Protein AF-A0A3P7P125-F1 (afdb_monomer)

Solvent-accessible surface area (backbone atoms only — not comparable to full-atom values): 5104 Å² total; per-residue (Å²): 113,71,68,51,52,55,46,18,52,56,56,36,75,51,89,54,58,43,59,68,58,45,51,40,61,65,35,59,73,75,74,62,80,49,67,68,59,41,54,48,21,53,52,49,20,62,77,64,34,66,54,78,74,60,67,62,62,90,68,47,88,94,31,69,49,39,50,49,53,27,45,60,74,67,76,36,52,72,68,58,38,50,55,56,76,75,106

Mean predicted aligned error: 3.66 Å

Organism: Dibothriocephalus latus (NCBI:txid60516)

Radius of gyration: 12.24 Å; Cα contacts (8 Å, |Δi|>4): 94; chains: 1; bounding box: 33×21×34 Å

Sequence (87 aa):
MKQVDEHAVSVSQLQQKSFIQLIWQLIYARNITSEMERVRAIFLWLCTKDLSKMNFENVKPDSPEQILMDIRTKKTSYAQAFFTLCR

InterPro domains:
  IPR053041 Transglutaminase-like Superfamily Modulators [PTHR47020] (2-87)

Secondary structure (DSSP, 8-state):
-HHHHHHHHHHHTSPPSSHHHHHIIIIITTT---HHHHHHHHHHHHHHS-TTS---SSPPTT-HHHHHHTTTTTSS-HHHHHHHHT-

Structure (mmCIF, N/CA/C/O backbone):
data_AF-A0A3P7P125-F1
#
_entry.id   AF-A0A3P7P125-F1
#
loop_
_atom_site.group_PDB
_atom_site.id
_atom_site.type_symbol
_atom_site.label_atom_id
_atom_site.label_alt_id
_atom_site.label_comp_id
_atom_site.label_asym_id
_atom_site.label_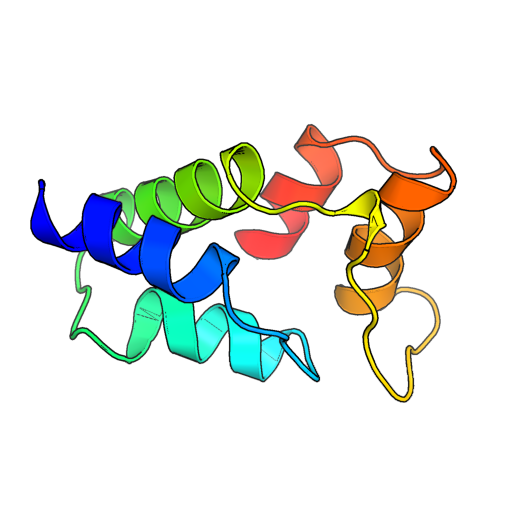entity_id
_atom_site.label_seq_id
_atom_site.pdbx_PDB_ins_code
_atom_site.Cartn_x
_atom_site.Cartn_y
_atom_site.Cartn_z
_atom_site.occupancy
_atom_site.B_iso_or_equiv
_atom_site.auth_seq_id
_atom_site.auth_comp_id
_atom_site.auth_asym_id
_atom_site.auth_atom_id
_atom_site.pdbx_PDB_model_num
ATOM 1 N N . MET A 1 1 ? -13.189 3.368 15.571 1.00 55.12 1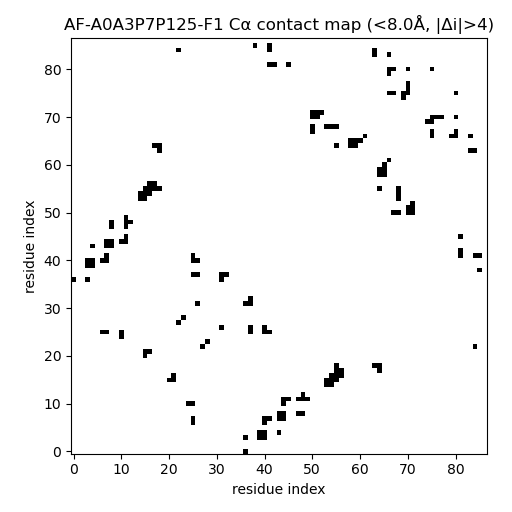 MET A N 1
ATOM 2 C CA . MET A 1 1 ? -11.706 3.292 15.605 1.00 55.12 1 MET A CA 1
ATOM 3 C C . MET A 1 1 ? -11.169 1.869 15.470 1.00 55.12 1 MET A C 1
ATOM 5 O O . MET A 1 1 ? -10.689 1.582 14.387 1.00 55.12 1 MET A O 1
ATOM 9 N N . LYS A 1 2 ? -11.288 0.959 16.458 1.00 73.62 2 LYS A N 1
ATOM 10 C CA . LYS A 1 2 ? -10.669 -0.392 16.366 1.00 73.62 2 LYS A CA 1
ATOM 11 C C . LYS A 1 2 ? -11.059 -1.200 15.118 1.00 73.62 2 LYS A C 1
ATOM 13 O O . LY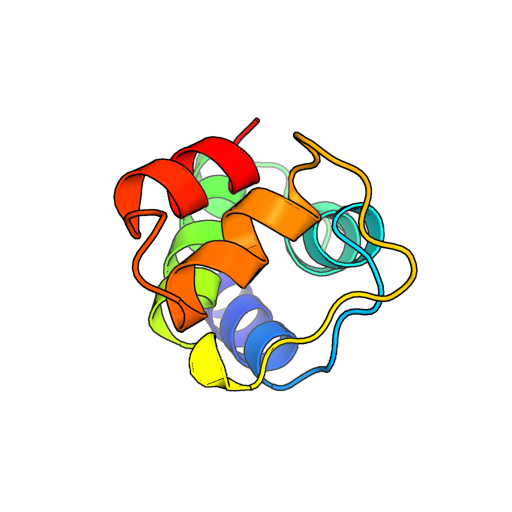S A 1 2 ? -10.195 -1.806 14.504 1.00 73.62 2 LYS A O 1
ATOM 18 N N . GLN A 1 3 ? -12.322 -1.132 14.688 1.00 83.81 3 GLN A N 1
ATOM 19 C CA . GLN A 1 3 ? -12.779 -1.890 13.514 1.00 83.81 3 GLN A CA 1
ATOM 20 C C . GLN A 1 3 ? -12.105 -1.476 12.198 1.00 83.81 3 GLN A C 1
ATOM 22 O O . GLN A 1 3 ? -11.865 -2.334 11.356 1.00 83.81 3 GLN A O 1
ATOM 27 N N . VAL A 1 4 ? -11.807 -0.186 12.011 1.00 87.25 4 VAL A N 1
ATOM 28 C CA . VAL A 1 4 ? -11.127 0.307 10.799 1.00 87.25 4 VAL A CA 1
ATOM 29 C C . VAL A 1 4 ? -9.678 -0.170 10.788 1.00 87.25 4 VAL A C 1
ATOM 31 O O . VAL A 1 4 ? -9.172 -0.596 9.753 1.00 87.25 4 VAL A O 1
ATOM 34 N N . ASP A 1 5 ? -9.040 -0.157 11.958 1.00 90.12 5 ASP A N 1
ATOM 35 C CA . ASP A 1 5 ? -7.651 -0.571 12.105 1.00 90.12 5 ASP A CA 1
ATOM 36 C C . ASP A 1 5 ? -7.487 -2.080 11.866 1.00 90.12 5 ASP A C 1
ATOM 38 O O . ASP A 1 5 ? -6.672 -2.505 11.049 1.00 90.12 5 ASP A O 1
ATOM 42 N N . GLU A 1 6 ? -8.316 -2.894 12.526 1.00 91.88 6 GLU A N 1
ATOM 43 C CA . GLU A 1 6 ? -8.362 -4.350 12.341 1.00 91.88 6 GLU A CA 1
ATOM 44 C C . GLU A 1 6 ? -8.653 -4.719 10.882 1.00 91.88 6 GLU A C 1
ATOM 46 O O . GLU A 1 6 ? -8.032 -5.625 10.323 1.00 91.88 6 GLU A O 1
ATOM 51 N N . HIS A 1 7 ? -9.561 -3.979 10.240 1.00 92.31 7 HIS A N 1
ATOM 52 C CA . HIS A 1 7 ? -9.880 -4.159 8.829 1.00 92.31 7 HIS A C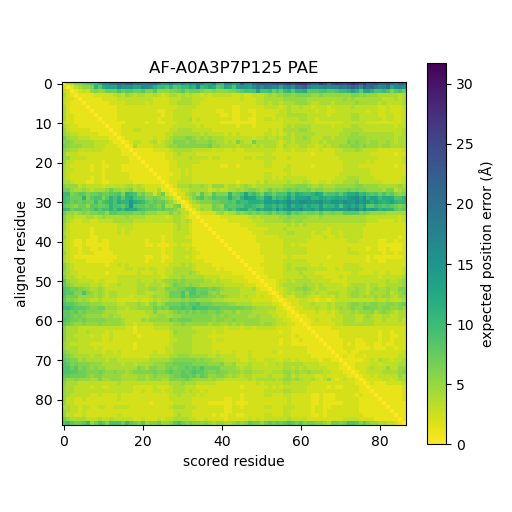A 1
ATOM 53 C C . HIS A 1 7 ? -8.675 -3.877 7.928 1.00 92.31 7 HIS A C 1
ATOM 55 O O . HIS A 1 7 ? -8.313 -4.730 7.119 1.00 92.31 7 HIS A O 1
ATOM 61 N N . ALA A 1 8 ? -8.000 -2.738 8.094 1.00 93.50 8 ALA A N 1
ATOM 62 C CA . ALA A 1 8 ? -6.824 -2.396 7.294 1.00 93.50 8 ALA A CA 1
ATOM 63 C C . ALA A 1 8 ? -5.690 -3.426 7.448 1.00 93.50 8 ALA A C 1
ATOM 65 O O . ALA A 1 8 ? -5.073 -3.815 6.453 1.00 93.50 8 ALA A O 1
ATOM 66 N N . VAL A 1 9 ? -5.470 -3.928 8.670 1.00 94.38 9 VAL A N 1
ATOM 67 C CA . VAL A 1 9 ? -4.518 -5.019 8.934 1.00 94.38 9 VAL A CA 1
ATOM 68 C C . VAL A 1 9 ? -4.954 -6.312 8.245 1.00 94.38 9 VAL A C 1
ATOM 70 O O . VAL A 1 9 ? -4.129 -6.991 7.642 1.00 94.38 9 VAL A O 1
ATOM 73 N N . SER A 1 10 ? -6.243 -6.654 8.270 1.00 94.25 10 SER A N 1
ATOM 74 C CA . SER A 1 10 ? -6.733 -7.854 7.580 1.00 94.25 10 SER A CA 1
ATOM 75 C C . SER A 1 10 ? -6.521 -7.773 6.063 1.00 94.25 10 SER A C 1
ATOM 77 O O . SER A 1 10 ? -6.043 -8.727 5.453 1.00 94.25 10 SER A O 1
ATOM 79 N N . VAL A 1 11 ? -6.776 -6.606 5.458 1.00 93.94 11 VAL A N 1
ATOM 80 C CA . VAL A 1 11 ? -6.559 -6.372 4.025 1.00 93.94 11 VAL A CA 1
ATOM 81 C C . VAL A 1 11 ? -5.067 -6.428 3.683 1.00 93.94 11 VAL A C 1
ATOM 83 O O . VAL A 1 11 ? -4.711 -6.916 2.611 1.00 93.94 11 VAL A O 1
ATOM 86 N N . SER A 1 12 ? -4.165 -5.999 4.573 1.00 94.31 12 SER A N 1
ATOM 87 C CA . SER A 1 12 ? -2.722 -6.040 4.291 1.00 94.31 12 SER A CA 1
ATOM 88 C C . SER A 1 12 ? -2.170 -7.465 4.158 1.00 94.31 12 SER A C 1
ATOM 90 O O . SER A 1 12 ? -1.227 -7.682 3.391 1.00 94.31 12 SER A O 1
ATOM 92 N N . GLN A 1 13 ? -2.820 -8.453 4.780 1.00 93.44 13 GLN A N 1
ATOM 93 C CA . GLN A 1 13 ? -2.477 -9.874 4.633 1.00 93.44 13 GLN A CA 1
ATOM 94 C C . GLN A 1 13 ? -2.939 -10.488 3.302 1.00 93.44 13 GLN A C 1
ATOM 96 O O . GLN A 1 13 ? -2.438 -11.536 2.900 1.00 93.44 13 GLN A O 1
ATOM 101 N N . LEU A 1 14 ? -3.876 -9.853 2.593 1.00 91.88 14 LEU A N 1
ATOM 102 C CA . LEU A 1 14 ? -4.394 -10.359 1.320 1.00 91.88 14 LEU A CA 1
ATOM 103 C C . LEU A 1 14 ? -3.472 -9.989 0.156 1.00 91.88 14 LEU A C 1
ATOM 105 O O . LEU A 1 14 ? -2.825 -8.944 0.176 1.00 91.88 14 LEU A O 1
ATOM 109 N N . GLN A 1 15 ? -3.457 -10.805 -0.899 1.00 89.25 15 GLN A N 1
ATOM 110 C CA . GLN A 1 15 ? -2.873 -10.416 -2.183 1.00 89.25 15 GLN A CA 1
ATOM 111 C C . GLN A 1 15 ? -3.900 -9.606 -2.982 1.00 89.25 15 GLN A C 1
ATOM 113 O O . GLN A 1 15 ? -5.010 -10.076 -3.235 1.00 89.25 15 GLN A O 1
ATOM 118 N N . GLN A 1 16 ? -3.526 -8.400 -3.403 1.00 89.88 16 GLN A N 1
ATOM 119 C CA . GLN A 1 16 ? -4.342 -7.555 -4.274 1.00 89.88 16 GLN A CA 1
ATOM 120 C C . GLN A 1 16 ? -3.889 -7.698 -5.726 1.00 89.88 16 GL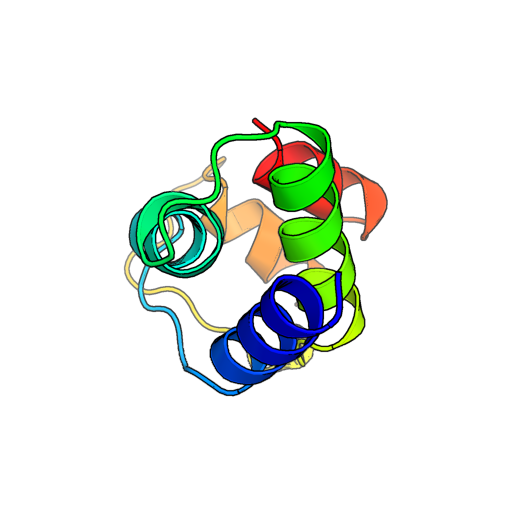N A C 1
ATOM 122 O O . GLN A 1 16 ? -2.693 -7.654 -6.001 1.00 89.88 16 GLN A O 1
ATOM 127 N N . LYS A 1 17 ? -4.845 -7.853 -6.649 1.00 89.38 17 LYS A N 1
ATOM 128 C CA . LYS A 1 17 ? -4.567 -8.023 -8.084 1.00 89.38 17 LYS A CA 1
ATOM 129 C C . LYS A 1 17 ? -4.514 -6.701 -8.845 1.00 89.38 17 LYS A C 1
ATOM 131 O O . LYS A 1 17 ? -3.811 -6.611 -9.845 1.00 89.38 17 LYS A O 1
ATOM 136 N N . SER A 1 18 ? -5.226 -5.681 -8.362 1.00 92.44 18 SER A N 1
ATOM 137 C CA . SER A 1 18 ? -5.255 -4.335 -8.946 1.00 92.44 18 SER A CA 1
ATOM 138 C C . SER A 1 18 ? -5.409 -3.248 -7.882 1.00 92.44 18 SER A C 1
ATOM 140 O O . SER A 1 18 ? -5.852 -3.516 -6.759 1.00 92.44 18 SER A O 1
ATOM 142 N N . PHE A 1 19 ? -5.087 -2.005 -8.245 1.00 92.62 19 PHE A N 1
ATOM 143 C CA . PHE A 1 19 ? -5.266 -0.844 -7.376 1.00 92.62 19 PHE A CA 1
ATOM 144 C C . PHE A 1 19 ? -6.742 -0.611 -7.035 1.00 92.62 19 PHE A C 1
ATOM 146 O O . PHE A 1 19 ? -7.088 -0.374 -5.882 1.00 92.62 19 PHE A O 1
ATOM 153 N N . ILE A 1 20 ? -7.638 -0.764 -8.014 1.00 91.88 20 ILE A N 1
ATOM 154 C CA . ILE A 1 20 ? -9.086 -0.604 -7.802 1.00 91.88 20 ILE A CA 1
ATOM 155 C C . ILE A 1 20 ? -9.594 -1.602 -6.757 1.00 91.88 20 ILE A C 1
ATOM 157 O O . ILE A 1 20 ? -10.352 -1.230 -5.861 1.00 91.88 20 ILE A O 1
ATOM 161 N N . GLN A 1 21 ? -9.151 -2.861 -6.838 1.00 92.88 21 GLN A N 1
ATOM 162 C CA . GLN A 1 21 ? -9.520 -3.878 -5.855 1.00 92.88 21 GLN A CA 1
ATOM 163 C C . GLN A 1 21 ? -9.027 -3.498 -4.455 1.00 92.88 21 GLN A C 1
ATOM 165 O O . GLN A 1 21 ? -9.777 -3.634 -3.489 1.00 92.88 21 GLN A O 1
ATOM 170 N N . LEU A 1 22 ? -7.788 -3.010 -4.347 1.00 94.06 22 LEU A N 1
ATOM 171 C CA . LEU A 1 22 ? -7.212 -2.554 -3.086 1.00 94.06 22 LEU A CA 1
ATOM 172 C C . LEU A 1 22 ? -8.046 -1.426 -2.459 1.00 94.06 22 LEU A C 1
ATOM 174 O O . LEU A 1 22 ? -8.443 -1.532 -1.299 1.00 94.06 22 LEU A O 1
ATOM 178 N N . ILE A 1 23 ? -8.351 -0.375 -3.223 1.00 93.19 23 ILE A N 1
ATOM 179 C CA . ILE A 1 23 ? -9.136 0.766 -2.734 1.00 93.19 23 ILE A CA 1
ATOM 180 C C . ILE A 1 23 ? -10.547 0.331 -2.332 1.00 93.19 23 ILE A C 1
ATOM 182 O O . ILE A 1 23 ? -11.037 0.712 -1.267 1.00 93.19 23 ILE A O 1
ATOM 186 N N . TRP A 1 24 ? -11.186 -0.526 -3.132 1.00 91.94 24 TRP A N 1
ATOM 187 C CA . TRP A 1 24 ? -12.497 -1.079 -2.804 1.00 91.94 24 TRP A CA 1
ATOM 188 C C . TRP A 1 24 ? -12.488 -1.846 -1.477 1.00 91.94 24 TRP A C 1
ATOM 190 O O . TRP A 1 24 ? -13.338 -1.604 -0.615 1.00 91.94 24 TRP A O 1
ATOM 200 N N . GLN A 1 25 ? -11.490 -2.713 -1.279 1.00 92.38 25 GLN A N 1
ATOM 201 C CA . GLN A 1 25 ? -11.319 -3.467 -0.040 1.00 92.38 25 GLN A CA 1
ATOM 202 C C . GLN A 1 25 ? -11.075 -2.549 1.154 1.00 92.38 25 GLN A C 1
ATOM 204 O O . GLN A 1 25 ? -11.670 -2.775 2.202 1.00 92.38 25 GLN A O 1
ATOM 209 N N . LEU A 1 26 ? -10.239 -1.519 1.016 1.00 90.31 26 LEU A N 1
ATOM 210 C CA . LEU A 1 26 ? -9.896 -0.629 2.126 1.00 90.31 26 LEU A CA 1
ATOM 211 C C . LEU A 1 26 ? -11.045 0.293 2.537 1.00 90.31 26 LEU A C 1
ATOM 213 O O . LEU A 1 26 ? -11.273 0.467 3.730 1.00 90.31 26 LEU A O 1
ATOM 217 N N . ILE A 1 27 ? -11.754 0.879 1.574 1.00 88.19 27 ILE A N 1
ATOM 218 C CA . ILE A 1 27 ? -12.627 2.034 1.822 1.00 88.19 27 ILE A CA 1
ATOM 219 C C . ILE A 1 27 ? -14.112 1.688 1.695 1.00 88.19 27 ILE A C 1
ATOM 221 O O . ILE A 1 27 ? -14.932 2.170 2.475 1.00 88.19 27 ILE A O 1
ATOM 225 N N . TYR A 1 28 ? -14.482 0.848 0.731 1.00 78.81 28 TYR A N 1
ATOM 226 C CA . TYR A 1 28 ? -15.888 0.657 0.367 1.00 78.81 28 TYR A CA 1
ATOM 227 C C . TYR A 1 28 ? -16.511 -0.591 1.004 1.00 78.81 28 TYR A C 1
ATOM 229 O O . TYR A 1 28 ? -17.694 -0.578 1.337 1.00 78.81 28 TYR A O 1
ATOM 237 N N . ALA A 1 29 ? -15.723 -1.639 1.263 1.00 75.94 29 ALA A N 1
ATOM 238 C CA . ALA A 1 29 ? -16.222 -2.921 1.772 1.00 75.94 29 ALA A CA 1
ATOM 239 C C . ALA A 1 29 ? -16.872 -2.868 3.174 1.00 75.94 29 ALA A C 1
ATOM 241 O O . ALA A 1 29 ? -17.622 -3.772 3.536 1.00 75.94 29 ALA A O 1
ATOM 242 N N . ARG A 1 30 ? -16.595 -1.833 3.979 1.00 71.94 30 ARG A N 1
ATOM 243 C CA . ARG A 1 30 ? -17.031 -1.723 5.389 1.00 71.94 30 ARG A CA 1
ATOM 244 C C . ARG A 1 30 ? -17.970 -0.546 5.682 1.00 71.94 30 ARG A C 1
ATOM 246 O O . ARG A 1 30 ? -18.196 -0.248 6.849 1.00 71.94 30 ARG A O 1
ATOM 253 N N . ASN A 1 31 ? -18.538 0.098 4.659 1.00 69.25 31 ASN A N 1
ATOM 254 C CA . ASN A 1 31 ? -19.355 1.309 4.820 1.00 69.25 31 ASN A CA 1
ATOM 255 C C . ASN A 1 31 ? -18.600 2.426 5.578 1.00 69.25 31 ASN A C 1
ATOM 257 O O . ASN A 1 31 ? -19.149 3.070 6.469 1.00 69.25 31 ASN A O 1
ATOM 261 N N . ILE A 1 32 ? -17.313 2.625 5.255 1.00 76.44 32 ILE A N 1
ATOM 262 C CA . ILE A 1 32 ? -16.496 3.698 5.836 1.00 76.44 32 ILE A CA 1
ATOM 263 C C . ILE A 1 32 ? -16.932 5.024 5.204 1.00 76.44 32 ILE A C 1
ATOM 265 O O . ILE A 1 32 ? -16.631 5.328 4.040 1.00 76.44 32 ILE A O 1
ATOM 269 N N . THR A 1 33 ? -17.680 5.811 5.971 1.00 75.38 33 THR A N 1
ATOM 270 C CA . THR A 1 33 ? -18.318 7.042 5.489 1.00 75.38 33 THR A CA 1
ATOM 271 C C . THR A 1 33 ? -17.455 8.283 5.697 1.00 75.38 33 THR A C 1
ATOM 273 O O . THR A 1 33 ? -17.572 9.225 4.919 1.00 75.38 33 THR A O 1
ATOM 276 N N . SER A 1 34 ? -16.561 8.279 6.690 1.00 88.38 34 SER A N 1
ATOM 277 C CA . SER A 1 34 ? -15.717 9.431 7.025 1.00 88.38 34 SER A CA 1
ATOM 278 C C . SER A 1 34 ? -14.390 9.431 6.265 1.00 88.38 34 SER A C 1
ATOM 280 O O . SER A 1 34 ? -13.669 8.433 6.259 1.00 88.38 34 SER A O 1
ATOM 282 N N . GLU A 1 35 ? -14.012 10.577 5.694 1.00 89.19 35 GLU A N 1
ATOM 283 C CA . GLU A 1 35 ? -12.710 10.773 5.038 1.00 89.19 35 GLU A CA 1
ATOM 284 C C . GLU A 1 35 ? -11.536 10.475 5.977 1.00 89.19 35 GLU A C 1
ATOM 286 O O . GLU A 1 35 ? -10.575 9.818 5.581 1.00 89.19 35 GLU A O 1
ATOM 291 N N . MET A 1 36 ? -11.644 10.855 7.253 1.00 90.69 36 MET A N 1
ATOM 292 C CA . MET A 1 36 ? -10.605 10.581 8.252 1.00 90.69 36 MET A CA 1
ATOM 293 C C . MET A 1 36 ? -10.396 9.081 8.479 1.00 90.69 36 MET A C 1
ATOM 295 O O . MET A 1 36 ? -9.262 8.627 8.633 1.00 90.69 36 MET A O 1
ATOM 299 N N . GLU A 1 37 ? -11.473 8.293 8.480 1.00 90.69 37 GLU A N 1
ATOM 300 C CA . GLU A 1 37 ? -11.371 6.839 8.623 1.00 90.69 37 GLU A CA 1
ATOM 301 C C . GLU A 1 37 ? -10.763 6.193 7.375 1.00 90.69 37 GLU A C 1
ATOM 303 O O . GLU A 1 37 ? -9.963 5.267 7.501 1.00 90.69 37 GLU A O 1
ATOM 308 N N . ARG A 1 38 ? -11.060 6.722 6.181 1.00 91.56 38 ARG A N 1
ATOM 309 C CA . ARG A 1 38 ? -10.457 6.264 4.918 1.00 91.56 38 ARG A CA 1
ATOM 310 C C . ARG A 1 38 ? -8.953 6.499 4.896 1.00 91.56 38 ARG A C 1
ATOM 312 O O . ARG A 1 38 ? -8.191 5.565 4.657 1.00 91.56 38 ARG A O 1
ATOM 319 N N . VAL A 1 39 ? -8.527 7.722 5.209 1.00 93.88 39 VAL A N 1
ATOM 320 C CA . VAL A 1 39 ? -7.106 8.096 5.261 1.00 93.88 39 VAL A CA 1
ATOM 321 C C . VAL A 1 39 ? -6.365 7.244 6.293 1.00 93.88 39 VAL A C 1
ATOM 323 O O . VAL A 1 39 ? -5.281 6.732 6.014 1.00 93.88 39 VAL A O 1
ATOM 326 N N . ARG A 1 40 ? -6.968 7.019 7.467 1.00 93.06 40 ARG A N 1
ATOM 327 C CA . ARG A 1 40 ? -6.397 6.156 8.509 1.00 93.06 40 ARG A CA 1
ATOM 328 C C . ARG A 1 40 ? -6.263 4.701 8.052 1.00 93.06 40 ARG A C 1
ATOM 330 O O . ARG A 1 40 ? -5.215 4.105 8.287 1.00 93.06 40 ARG A O 1
ATOM 337 N N . ALA A 1 41 ? -7.279 4.146 7.389 1.00 93.69 41 ALA A N 1
ATOM 338 C CA . ALA A 1 41 ? -7.236 2.784 6.856 1.00 93.69 41 ALA A CA 1
ATOM 339 C C . ALA A 1 41 ? -6.109 2.615 5.828 1.00 93.69 41 ALA A C 1
ATOM 341 O O . ALA A 1 41 ? -5.330 1.668 5.917 1.00 93.69 41 ALA A O 1
ATOM 342 N N . ILE A 1 42 ? -5.984 3.565 4.894 1.00 95.12 42 ILE A N 1
ATOM 343 C CA . ILE A 1 42 ? -4.912 3.584 3.889 1.00 95.12 42 ILE A CA 1
ATOM 344 C C . ILE A 1 42 ? -3.541 3.654 4.564 1.00 95.12 42 ILE A C 1
ATOM 346 O O . ILE A 1 42 ? -2.649 2.871 4.238 1.00 95.12 42 ILE A O 1
ATOM 350 N N . PHE A 1 43 ? -3.371 4.576 5.515 1.00 95.31 43 PHE A N 1
ATOM 351 C CA . PHE A 1 43 ? -2.102 4.762 6.211 1.00 95.31 43 PHE A CA 1
ATOM 352 C C . PHE A 1 43 ? -1.692 3.499 6.974 1.00 95.31 43 PHE A C 1
ATOM 354 O O . PHE A 1 43 ? -0.567 3.024 6.834 1.00 95.31 43 PHE A O 1
ATOM 361 N N . LEU A 1 44 ? -2.616 2.906 7.735 1.00 95.31 44 LEU A N 1
ATOM 362 C CA . LEU A 1 44 ? -2.322 1.705 8.509 1.00 95.31 44 LEU A CA 1
ATOM 363 C C . LEU A 1 44 ? -2.044 0.494 7.612 1.00 95.31 44 LEU A C 1
ATOM 365 O O . LEU A 1 44 ? -1.143 -0.298 7.898 1.00 95.31 44 LEU A O 1
ATOM 369 N N . TRP A 1 45 ? -2.778 0.359 6.507 1.00 95.56 45 TRP A N 1
ATOM 370 C CA . TRP A 1 45 ? -2.479 -0.654 5.503 1.00 95.56 45 TRP A CA 1
ATOM 371 C C . TRP A 1 45 ? -1.060 -0.477 4.956 1.00 95.56 45 TRP A C 1
ATOM 373 O O . TRP A 1 45 ? -0.302 -1.443 4.928 1.00 95.56 45 TRP A O 1
ATOM 383 N N . LEU A 1 46 ? -0.656 0.751 4.615 1.00 95.12 46 LEU A N 1
ATOM 384 C CA . LEU A 1 46 ? 0.682 1.036 4.093 1.00 95.12 46 LEU A CA 1
ATOM 385 C C . LEU A 1 46 ? 1.786 0.697 5.107 1.00 95.12 46 LEU A C 1
ATOM 387 O O . LEU A 1 46 ? 2.820 0.159 4.722 1.00 95.12 46 LEU A O 1
ATOM 391 N N . CYS A 1 47 ? 1.562 0.966 6.397 1.00 94.50 47 CYS A N 1
ATOM 392 C CA . CYS A 1 47 ? 2.510 0.634 7.466 1.00 94.50 47 CYS A CA 1
ATOM 393 C C . CYS A 1 47 ? 2.619 -0.870 7.759 1.00 94.50 47 CYS A C 1
ATOM 395 O O . CYS A 1 47 ? 3.634 -1.306 8.296 1.00 94.50 47 CYS A O 1
ATOM 397 N N . THR A 1 48 ? 1.581 -1.656 7.464 1.00 94.69 48 THR A N 1
ATOM 398 C CA . THR A 1 48 ? 1.530 -3.091 7.805 1.00 94.69 48 THR A CA 1
ATOM 399 C C . THR A 1 48 ? 1.769 -4.011 6.613 1.00 94.69 48 THR A C 1
ATOM 401 O O . THR A 1 48 ? 2.123 -5.175 6.798 1.00 94.69 48 THR A O 1
ATOM 404 N N . LYS A 1 49 ? 1.585 -3.516 5.387 1.00 94.25 49 LYS A N 1
ATOM 405 C CA . LYS A 1 49 ? 1.773 -4.294 4.167 1.00 94.25 49 LYS A CA 1
ATOM 406 C C . LYS A 1 49 ? 3.255 -4.552 3.908 1.00 94.25 49 LYS A C 1
ATOM 408 O O . LYS A 1 49 ? 4.057 -3.626 3.828 1.00 94.25 49 LYS A O 1
ATOM 413 N N . ASP A 1 50 ? 3.599 -5.811 3.646 1.00 91.88 50 ASP A N 1
ATOM 414 C CA . ASP A 1 50 ? 4.896 -6.157 3.063 1.00 91.88 50 ASP A CA 1
ATOM 415 C C . ASP A 1 50 ? 4.909 -5.795 1.566 1.00 91.88 50 ASP A C 1
ATOM 417 O O . ASP A 1 50 ? 4.575 -6.597 0.688 1.00 91.88 50 ASP A O 1
ATOM 421 N N . LEU A 1 51 ? 5.264 -4.543 1.277 1.00 88.88 51 LEU A N 1
ATOM 422 C CA . LEU A 1 51 ? 5.327 -3.995 -0.082 1.00 88.88 51 LEU A CA 1
ATOM 423 C C . LEU A 1 51 ? 6.452 -4.622 -0.918 1.00 88.88 51 L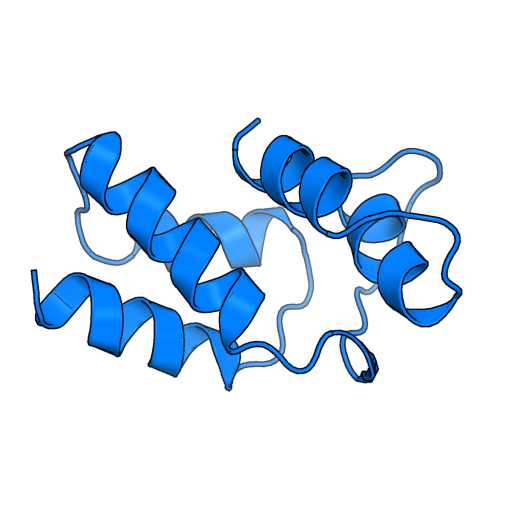EU A C 1
ATOM 425 O O . LEU A 1 51 ? 6.393 -4.568 -2.146 1.00 88.88 51 LEU A O 1
ATOM 429 N N . SER A 1 52 ? 7.440 -5.269 -0.285 1.00 85.38 52 SER A N 1
ATOM 430 C CA . SER A 1 52 ? 8.524 -5.954 -1.003 1.00 85.38 52 SER A CA 1
ATOM 431 C C . SER A 1 52 ? 8.027 -7.182 -1.776 1.00 85.38 52 SER A C 1
ATOM 433 O O . SER A 1 52 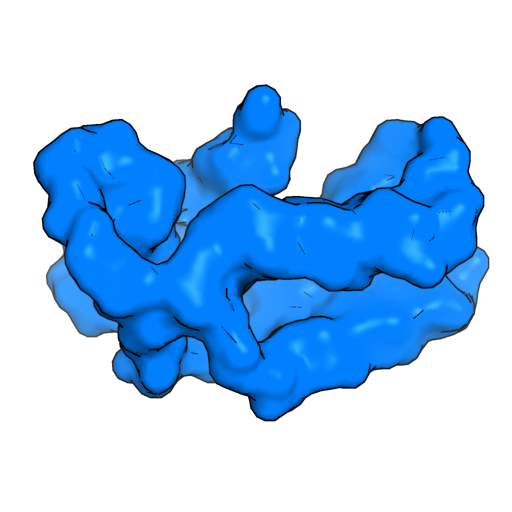? 8.593 -7.528 -2.812 1.00 85.38 52 SER A O 1
ATOM 435 N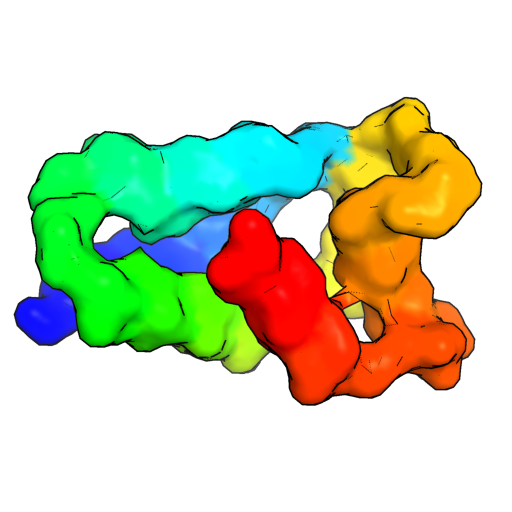 N . LYS A 1 53 ? 6.932 -7.797 -1.305 1.00 85.88 53 LYS A N 1
ATOM 436 C CA . LYS A 1 53 ? 6.300 -8.992 -1.892 1.00 85.88 53 LYS A CA 1
ATOM 437 C C . LYS A 1 53 ? 5.033 -8.699 -2.691 1.00 85.88 53 LYS A C 1
ATOM 439 O O . LYS A 1 53 ? 4.427 -9.615 -3.244 1.00 85.88 53 LYS A O 1
ATOM 444 N N . MET A 1 54 ? 4.599 -7.442 -2.741 1.00 85.50 54 MET A N 1
ATOM 445 C CA . MET A 1 54 ? 3.431 -7.047 -3.523 1.00 85.50 54 MET A CA 1
ATOM 446 C C . MET A 1 54 ? 3.643 -7.410 -4.994 1.00 85.50 54 MET A C 1
ATOM 448 O O . MET A 1 54 ? 4.766 -7.380 -5.479 1.00 85.50 54 MET A O 1
ATOM 452 N N . ASN A 1 55 ? 2.599 -7.744 -5.745 1.00 89.50 55 ASN A N 1
ATOM 453 C CA . ASN A 1 55 ? 2.725 -7.907 -7.191 1.00 89.50 55 ASN A CA 1
ATOM 454 C C . ASN A 1 55 ? 1.367 -7.680 -7.845 1.00 89.50 55 ASN A C 1
ATOM 456 O O . ASN A 1 55 ? 0.437 -8.436 -7.570 1.00 89.50 55 ASN A O 1
ATOM 460 N N . PHE A 1 56 ? 1.271 -6.642 -8.670 1.00 90.56 56 PHE A N 1
ATOM 461 C CA . PHE A 1 56 ? 0.081 -6.360 -9.463 1.00 90.56 56 PHE A CA 1
ATOM 462 C C . PHE A 1 56 ? 0.218 -7.005 -10.843 1.00 90.56 56 PHE A C 1
ATOM 464 O O . PHE A 1 56 ? 1.317 -7.116 -11.386 1.00 90.56 56 PHE A O 1
ATOM 471 N N . GLU A 1 57 ? -0.902 -7.436 -11.412 1.00 87.44 57 GLU A N 1
ATOM 472 C CA . GLU A 1 57 ? -0.946 -8.001 -12.761 1.00 87.44 57 GLU A CA 1
ATOM 473 C C . GLU A 1 57 ? -1.186 -6.881 -13.788 1.00 87.44 57 GLU A C 1
ATOM 475 O O . GLU A 1 57 ? -1.904 -5.923 -13.507 1.00 87.44 57 GLU A O 1
ATOM 480 N N . ASN A 1 58 ? -0.623 -7.004 -14.996 1.00 87.75 58 ASN A N 1
ATOM 481 C CA . ASN A 1 58 ? -0.872 -6.085 -16.122 1.00 87.75 58 ASN A CA 1
ATOM 482 C C . ASN A 1 58 ? -0.601 -4.593 -15.816 1.00 87.75 58 ASN A C 1
ATOM 484 O O . ASN A 1 58 ? -1.365 -3.713 -16.224 1.00 87.75 58 ASN A O 1
ATOM 488 N N . VAL A 1 59 ? 0.493 -4.309 -15.099 1.00 90.12 59 VAL A N 1
ATOM 489 C CA . VAL A 1 59 ? 0.882 -2.948 -14.695 1.00 90.12 59 VAL A CA 1
ATOM 490 C C . VAL A 1 59 ? 1.174 -2.075 -15.916 1.00 90.12 59 VAL A C 1
ATOM 492 O O . VAL A 1 59 ? 2.010 -2.413 -16.754 1.00 90.12 59 VAL A O 1
ATOM 495 N N . LYS A 1 60 ? 0.487 -0.932 -16.007 1.00 92.12 60 LYS A N 1
ATOM 496 C CA . LYS A 1 60 ? 0.694 0.061 -17.069 1.00 92.12 60 LYS A CA 1
ATOM 497 C C . LYS A 1 60 ? 1.732 1.107 -16.639 1.00 92.12 60 LYS A C 1
ATOM 499 O O . LYS A 1 60 ? 1.799 1.416 -15.445 1.00 92.12 60 LYS A O 1
ATOM 504 N N . PRO A 1 61 ? 2.492 1.703 -17.574 1.00 91.19 61 PRO A N 1
ATOM 505 C CA . PRO A 1 61 ? 3.323 2.868 -17.275 1.00 91.19 61 PRO A CA 1
ATOM 506 C C . PRO A 1 61 ? 2.499 3.980 -16.611 1.00 91.19 61 PRO A C 1
ATOM 508 O O . PRO A 1 61 ? 1.330 4.161 -16.953 1.00 91.19 61 PRO A O 1
ATOM 511 N N . ASP A 1 62 ? 3.096 4.669 -15.637 1.00 87.88 62 ASP A N 1
ATOM 512 C CA . ASP A 1 62 ? 2.491 5.773 -14.868 1.00 87.88 62 ASP A CA 1
ATOM 513 C C . ASP A 1 62 ? 1.182 5.434 -14.126 1.00 87.88 62 ASP A C 1
ATOM 515 O O . ASP A 1 62 ? 0.453 6.320 -13.674 1.00 87.88 62 ASP A O 1
ATOM 519 N N . SER A 1 63 ? 0.878 4.143 -13.963 1.00 94.00 63 SER A N 1
ATOM 520 C CA . SER A 1 63 ? -0.270 3.690 -13.178 1.00 94.00 63 SER A CA 1
ATOM 521 C C . SER A 1 63 ? -0.003 3.757 -11.667 1.00 94.00 63 SER A C 1
ATOM 523 O O . SER A 1 63 ? 1.147 3.623 -11.231 1.00 94.00 63 SER A O 1
ATOM 525 N N . PRO A 1 64 ? -1.055 3.889 -10.837 1.00 94.06 64 PRO A N 1
ATOM 526 C CA . PRO A 1 64 ? -0.939 3.738 -9.388 1.00 94.06 64 PRO A CA 1
ATOM 527 C C . PRO A 1 64 ? -0.267 2.423 -8.974 1.00 94.06 64 PRO A C 1
ATOM 529 O O . PRO A 1 64 ? 0.548 2.400 -8.052 1.00 94.06 64 PRO A O 1
ATOM 532 N N . GLU A 1 65 ? -0.556 1.331 -9.687 1.00 94.88 65 GLU A N 1
ATOM 533 C CA . GLU A 1 65 ? 0.082 0.033 -9.487 1.00 94.88 65 GLU A CA 1
ATOM 534 C C . GLU A 1 65 ? 1.599 0.105 -9.680 1.00 94.88 65 GLU A C 1
ATOM 536 O O . GLU A 1 65 ? 2.335 -0.419 -8.843 1.00 94.88 65 GLU A O 1
ATOM 541 N N . GLN A 1 66 ? 2.075 0.778 -10.735 1.00 94.56 66 GLN A N 1
ATOM 542 C CA . GLN A 1 66 ? 3.508 0.949 -10.985 1.00 94.56 66 GLN A CA 1
ATOM 543 C C . GLN A 1 66 ? 4.174 1.707 -9.837 1.00 94.56 66 GLN A C 1
ATOM 545 O O . GLN A 1 66 ? 5.180 1.243 -9.302 1.00 94.56 66 GLN A O 1
ATOM 550 N N . ILE A 1 67 ? 3.572 2.817 -9.402 1.00 93.94 67 ILE A N 1
ATOM 551 C CA . ILE A 1 67 ? 4.093 3.644 -8.305 1.00 93.94 67 ILE A CA 1
ATOM 552 C C . ILE A 1 67 ? 4.225 2.818 -7.016 1.00 93.94 67 ILE A C 1
ATOM 554 O O . ILE A 1 67 ? 5.247 2.891 -6.331 1.00 93.94 67 ILE A O 1
ATOM 558 N N . LEU A 1 68 ? 3.221 1.996 -6.696 1.00 93.25 68 LEU A N 1
ATOM 559 C CA . LEU A 1 68 ? 3.261 1.102 -5.537 1.00 93.25 68 LEU A CA 1
ATOM 560 C C . LEU A 1 68 ? 4.304 -0.012 -5.695 1.00 93.25 68 LEU A C 1
ATOM 562 O O . LEU A 1 68 ? 5.005 -0.338 -4.735 1.00 93.25 68 LEU A O 1
ATOM 566 N N . MET A 1 69 ? 4.449 -0.589 -6.893 1.00 92.94 69 MET A N 1
ATOM 567 C CA . MET A 1 69 ? 5.477 -1.600 -7.144 1.00 92.94 69 MET A CA 1
ATOM 568 C C . MET A 1 69 ? 6.890 -1.026 -7.035 1.00 92.94 69 MET A C 1
ATOM 570 O O . MET A 1 69 ? 7.780 -1.728 -6.552 1.00 92.94 69 MET A O 1
ATOM 574 N N . ASP A 1 70 ? 7.083 0.232 -7.427 1.00 94.38 70 ASP A N 1
ATOM 575 C CA . ASP A 1 70 ? 8.369 0.927 -7.470 1.00 94.38 70 ASP A CA 1
ATOM 576 C C . ASP A 1 70 ? 9.010 1.137 -6.091 1.00 94.38 70 ASP A C 1
ATOM 578 O O . ASP A 1 70 ? 10.226 1.356 -6.006 1.00 94.38 70 ASP A O 1
ATOM 582 N N . ILE A 1 71 ? 8.238 0.980 -5.007 1.00 91.44 71 ILE A N 1
ATOM 583 C CA . ILE A 1 71 ? 8.752 0.920 -3.631 1.00 91.44 71 ILE A CA 1
ATOM 584 C C . ILE A 1 71 ? 9.787 -0.202 -3.499 1.00 91.44 71 ILE A C 1
ATOM 586 O O . ILE A 1 71 ? 10.853 0.008 -2.917 1.00 91.44 71 ILE A O 1
ATOM 590 N N . ARG A 1 72 ? 9.531 -1.377 -4.098 1.00 88.62 72 ARG A N 1
ATOM 591 C CA . ARG A 1 72 ? 10.456 -2.526 -4.031 1.00 88.62 72 ARG A CA 1
ATOM 592 C C . ARG A 1 72 ? 11.797 -2.220 -4.695 1.00 88.62 72 ARG A C 1
ATOM 594 O O . ARG A 1 72 ? 12.835 -2.710 -4.266 1.00 88.62 72 ARG A O 1
ATOM 601 N N . THR A 1 73 ? 11.766 -1.406 -5.750 1.00 89.38 73 THR A N 1
ATOM 602 C CA . THR A 1 73 ? 12.948 -0.994 -6.513 1.00 89.38 73 THR A CA 1
ATOM 603 C C . THR A 1 73 ? 13.535 0.324 -6.018 1.00 89.38 73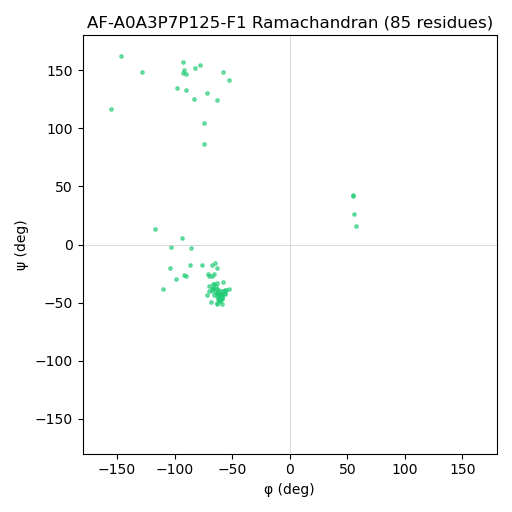 THR A C 1
ATOM 605 O O . THR A 1 73 ? 14.458 0.838 -6.641 1.00 89.38 73 THR A O 1
ATOM 608 N N . LYS A 1 74 ? 13.006 0.886 -4.919 1.00 87.50 74 LYS A N 1
ATOM 609 C CA . LYS A 1 74 ? 13.410 2.181 -4.349 1.00 87.50 74 LYS A CA 1
ATOM 610 C C . LYS A 1 74 ? 13.320 3.357 -5.336 1.00 87.50 74 LYS A C 1
ATOM 612 O O . LYS A 1 74 ? 14.030 4.345 -5.179 1.00 87.50 74 LYS A O 1
ATOM 617 N N . LYS A 1 75 ? 12.447 3.258 -6.342 1.00 92.38 75 LYS A N 1
ATOM 618 C CA . LYS A 1 75 ? 12.179 4.333 -7.317 1.00 92.38 75 LYS A CA 1
ATOM 619 C C . LYS A 1 75 ? 11.110 5.313 -6.824 1.00 92.38 75 LYS A C 1
ATOM 621 O O . LYS A 1 75 ? 11.035 6.433 -7.313 1.00 92.38 75 LYS A O 1
ATOM 626 N N . THR A 1 76 ? 10.337 4.901 -5.820 1.00 92.88 76 THR A N 1
ATOM 627 C CA . THR A 1 76 ? 9.248 5.665 -5.205 1.00 92.88 76 THR A CA 1
ATOM 628 C C . THR A 1 76 ? 9.423 5.693 -3.686 1.00 92.88 76 THR A C 1
ATOM 630 O O . THR A 1 76 ? 9.932 4.740 -3.093 1.00 92.88 76 THR A O 1
ATOM 633 N N . SER A 1 77 ? 8.989 6.781 -3.042 1.00 93.19 77 SER A N 1
ATOM 634 C CA . SER A 1 77 ? 8.964 6.917 -1.582 1.00 93.19 77 SER A CA 1
ATOM 635 C C . SER A 1 77 ? 7.616 6.492 -0.985 1.00 93.19 77 SER A C 1
ATOM 637 O O . SER A 1 77 ? 6.576 6.569 -1.638 1.00 93.19 77 SER A O 1
ATOM 639 N N . TYR A 1 78 ? 7.601 6.125 0.299 1.00 93.12 78 TYR A N 1
ATOM 640 C CA . TYR A 1 78 ? 6.351 5.853 1.023 1.00 93.12 78 TYR A CA 1
ATOM 641 C C . TYR A 1 78 ? 5.386 7.050 1.020 1.00 93.12 78 TYR A C 1
ATOM 643 O O . TYR A 1 78 ? 4.177 6.851 0.965 1.00 93.12 78 TYR A O 1
ATOM 651 N N . ALA A 1 79 ? 5.898 8.286 1.015 1.00 94.31 79 ALA A N 1
ATOM 652 C CA . ALA A 1 79 ? 5.071 9.488 0.919 1.00 94.31 79 ALA A CA 1
ATOM 653 C C . ALA A 1 79 ? 4.350 9.583 -0.437 1.00 94.31 79 ALA A C 1
ATOM 655 O O . ALA A 1 79 ? 3.152 9.849 -0.481 1.00 94.31 79 ALA A O 1
ATOM 656 N N . GLN A 1 80 ? 5.054 9.299 -1.537 1.00 94.69 80 GLN A N 1
ATOM 657 C CA . GLN A 1 80 ? 4.465 9.289 -2.878 1.00 94.69 80 GLN A CA 1
ATOM 658 C C . GLN A 1 80 ? 3.458 8.142 -3.049 1.00 94.69 80 GLN A C 1
ATOM 660 O O . GLN A 1 80 ? 2.407 8.319 -3.667 1.00 94.69 80 GLN A O 1
ATOM 665 N N . ALA A 1 81 ? 3.747 6.977 -2.467 1.00 94.25 81 ALA A N 1
ATOM 666 C CA . ALA A 1 81 ? 2.825 5.847 -2.431 1.00 94.25 81 ALA A CA 1
ATOM 667 C C . ALA A 1 81 ? 1.541 6.182 -1.661 1.00 94.25 81 ALA A C 1
ATOM 669 O O . ALA A 1 81 ? 0.443 5.944 -2.155 1.00 94.25 81 ALA A O 1
ATOM 670 N N . PHE A 1 82 ? 1.677 6.795 -0.482 1.00 95.69 82 PHE A N 1
ATOM 671 C CA . PHE A 1 82 ? 0.543 7.254 0.313 1.00 95.69 82 PHE A CA 1
ATOM 672 C C . PHE A 1 82 ? -0.299 8.287 -0.438 1.00 95.69 82 PHE A C 1
ATOM 674 O O . PHE A 1 82 ? -1.512 8.134 -0.533 1.00 95.69 82 PHE A O 1
ATOM 681 N N . PHE A 1 83 ? 0.343 9.292 -1.040 1.00 94.81 83 PHE A N 1
ATOM 682 C CA . PHE A 1 83 ? -0.339 10.284 -1.871 1.00 94.81 83 PHE A CA 1
ATOM 683 C C . PHE A 1 83 ? -1.120 9.631 -3.019 1.00 94.81 83 PHE A C 1
ATOM 685 O O . PHE A 1 83 ? -2.258 10.002 -3.283 1.00 94.81 83 PHE A O 1
ATOM 692 N N . THR A 1 84 ? -0.533 8.621 -3.661 1.00 94.50 84 THR A N 1
ATOM 693 C CA . THR A 1 84 ? -1.168 7.877 -4.756 1.00 94.50 84 THR A CA 1
ATOM 694 C C . THR A 1 84 ? -2.391 7.088 -4.288 1.00 94.50 84 THR A C 1
ATOM 696 O O . THR A 1 84 ? -3.384 7.043 -5.002 1.00 94.50 84 THR A O 1
ATOM 699 N N . LEU A 1 85 ? -2.349 6.495 -3.091 1.00 93.88 85 LEU A N 1
ATOM 700 C CA . LEU A 1 85 ? -3.479 5.758 -2.508 1.00 93.88 85 LEU A CA 1
ATOM 701 C C . LEU A 1 85 ? -4.643 6.666 -2.089 1.00 93.88 85 LEU A C 1
ATOM 703 O O . LEU A 1 85 ? -5.780 6.208 -2.045 1.00 93.88 85 LEU A O 1
ATOM 707 N N . CYS A 1 86 ? -4.357 7.926 -1.757 1.00 92.19 86 CYS A N 1
ATOM 708 C CA . CYS A 1 86 ? -5.355 8.917 -1.352 1.00 92.19 86 CYS A CA 1
ATOM 709 C C . CYS A 1 86 ? -6.006 9.662 -2.531 1.00 92.19 86 CYS A C 1
ATOM 711 O O . CYS A 1 86 ? -6.857 10.518 -2.288 1.00 92.19 86 CYS A O 1
ATOM 713 N N . ARG A 1 87 ? -5.576 9.396 -3.769 1.00 83.88 87 ARG A N 1
ATOM 714 C CA . ARG A 1 87 ? -6.023 10.096 -4.979 1.00 83.88 87 ARG A CA 1
ATOM 715 C C . ARG A 1 87 ? -7.281 9.476 -5.576 1.00 83.88 87 ARG A C 1
ATOM 717 O O . ARG A 1 87 ? -8.088 10.264 -6.111 1.00 83.88 87 ARG A O 1
#

pLDDT: mean 90.0, std 6.68, range [55.12, 95.69]

Foldseek 3Di:
DVVLLVQLLVLLPDADQDLVSSLCSNDPPPPNPDPVSSLVSLVSNLVNHPLLPHDYPPDDPPDLRVQSNCVNVVPHDSVRNSVSSSD